Protein AF-A0A534ATX3-F1 (afdb_monomer_lite)

Structure (mmCIF, N/CA/C/O backbone):
data_AF-A0A534ATX3-F1
#
_entry.id   AF-A0A534ATX3-F1
#
loop_
_atom_site.group_PDB
_atom_site.id
_atom_site.type_symbol
_atom_site.label_atom_id
_atom_site.label_alt_id
_atom_site.label_comp_id
_atom_site.label_asym_id
_atom_site.label_entity_id
_atom_site.label_seq_id
_atom_site.pdbx_PDB_ins_code
_atom_site.Cartn_x
_atom_site.Cartn_y
_atom_site.Cartn_z
_atom_site.occupancy
_atom_site.B_iso_or_equiv
_atom_site.auth_seq_id
_atom_site.auth_comp_id
_atom_site.auth_asym_id
_atom_site.auth_atom_id
_atom_site.pdbx_PDB_model_num
ATOM 1 N N . ARG A 1 1 ? 14.655 -5.156 -7.862 1.00 74.94 1 ARG A N 1
ATOM 2 C CA . ARG A 1 1 ? 14.562 -3.733 -8.281 1.00 74.94 1 ARG A CA 1
ATOM 3 C C . ARG A 1 1 ? 13.958 -3.595 -9.679 1.00 74.94 1 ARG A C 1
ATOM 5 O O . ARG A 1 1 ? 12.835 -3.130 -9.753 1.00 74.94 1 ARG A O 1
ATOM 12 N N . ALA A 1 2 ? 14.597 -4.094 -10.745 1.00 81.62 2 ALA A N 1
ATOM 13 C CA . ALA A 1 2 ? 14.121 -3.928 -12.133 1.00 81.62 2 ALA A CA 1
ATOM 14 C C . ALA A 1 2 ? 12.645 -4.316 -12.389 1.00 81.62 2 ALA A C 1
ATOM 16 O O . ALA A 1 2 ? 11.946 -3.638 -13.135 1.00 81.62 2 ALA A O 1
ATOM 17 N N . ARG A 1 3 ? 12.140 -5.374 -11.738 1.00 90.50 3 ARG A N 1
ATOM 18 C CA . ARG A 1 3 ? 10.751 -5.824 -11.923 1.00 90.50 3 ARG A CA 1
ATOM 19 C C . ARG A 1 3 ? 9.710 -4.829 -11.402 1.00 90.50 3 ARG A C 1
ATOM 21 O O . ARG A 1 3 ? 8.650 -4.748 -11.993 1.00 90.50 3 ARG A O 1
ATOM 28 N N . ALA A 1 4 ? 10.012 -4.042 -10.368 1.00 87.62 4 ALA A N 1
ATOM 29 C CA . ALA A 1 4 ? 9.054 -3.072 -9.829 1.00 87.62 4 ALA A CA 1
ATOM 30 C C . ALA A 1 4 ? 8.709 -1.972 -10.841 1.00 87.62 4 ALA A C 1
ATOM 32 O O . ALA A 1 4 ? 7.584 -1.501 -10.852 1.00 87.62 4 ALA A O 1
ATOM 33 N N . VAL A 1 5 ? 9.649 -1.613 -11.721 1.00 90.38 5 VAL A N 1
ATOM 34 C CA . VAL A 1 5 ? 9.432 -0.622 -12.786 1.00 90.38 5 VAL A CA 1
ATOM 35 C C . VAL A 1 5 ? 8.710 -1.237 -13.990 1.00 90.38 5 VAL A C 1
ATOM 37 O O . VAL A 1 5 ? 7.866 -0.591 -14.597 1.00 90.38 5 VAL A O 1
ATOM 40 N N . LYS A 1 6 ? 9.031 -2.490 -14.342 1.00 93.06 6 LYS A N 1
ATOM 41 C CA . LYS A 1 6 ? 8.502 -3.161 -15.543 1.00 93.06 6 LYS A CA 1
ATOM 42 C C . LYS A 1 6 ? 7.139 -3.832 -15.331 1.00 93.06 6 LYS A C 1
ATOM 44 O O . LYS A 1 6 ? 6.324 -3.854 -16.243 1.00 93.06 6 LYS A O 1
ATOM 49 N N . ASP A 1 7 ? 6.928 -4.413 -14.157 1.00 96.19 7 ASP A N 1
ATOM 50 C CA . ASP A 1 7 ? 5.722 -5.144 -13.770 1.00 96.19 7 ASP A CA 1
ATOM 51 C C . ASP A 1 7 ? 5.390 -4.864 -12.291 1.00 96.19 7 ASP A C 1
ATOM 53 O O . ASP A 1 7 ? 5.610 -5.701 -11.405 1.00 96.19 7 ASP A O 1
ATOM 57 N N . PRO A 1 8 ? 4.898 -3.650 -11.985 1.00 96.44 8 PRO A N 1
ATOM 58 C CA . PRO A 1 8 ? 4.546 -3.289 -10.619 1.00 96.44 8 PRO A CA 1
ATOM 59 C C . PRO A 1 8 ? 3.392 -4.137 -10.072 1.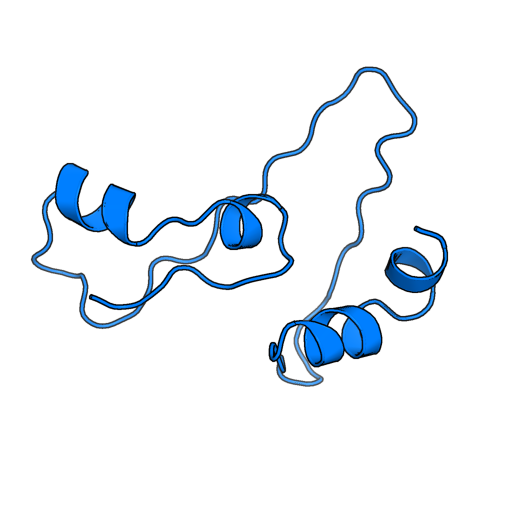00 96.44 8 PRO A C 1
ATOM 61 O O . PRO A 1 8 ? 3.378 -4.448 -8.883 1.00 96.44 8 PRO A O 1
ATOM 64 N N . ARG A 1 9 ? 2.443 -4.555 -10.922 1.00 97.00 9 ARG A N 1
ATOM 65 C CA . ARG A 1 9 ? 1.290 -5.368 -10.503 1.00 97.00 9 ARG A CA 1
ATOM 66 C C . ARG A 1 9 ? 1.704 -6.773 -10.081 1.00 97.00 9 ARG A C 1
ATOM 68 O O . ARG A 1 9 ? 1.258 -7.220 -9.028 1.00 97.00 9 ARG A O 1
ATOM 75 N N . GLY A 1 10 ? 2.575 -7.439 -10.839 1.00 97.00 10 GLY A N 1
ATOM 76 C CA . GLY A 1 10 ? 3.119 -8.740 -10.448 1.00 97.00 10 GLY A CA 1
ATOM 77 C C . GLY A 1 10 ? 3.952 -8.659 -9.171 1.00 97.00 10 GLY A C 1
ATOM 78 O O . GLY A 1 10 ? 3.825 -9.511 -8.297 1.00 97.00 10 GLY A O 1
ATOM 79 N N . VAL A 1 11 ? 4.735 -7.586 -8.994 1.00 96.50 11 VAL A N 1
ATOM 80 C CA . VAL A 1 11 ? 5.449 -7.358 -7.726 1.00 96.50 11 VAL A CA 1
ATOM 81 C C . VAL A 1 11 ? 4.477 -7.209 -6.559 1.00 96.50 11 VAL A C 1
ATOM 83 O O . VAL A 1 11 ? 4.674 -7.876 -5.551 1.00 96.50 11 VAL A O 1
ATOM 86 N N . LEU A 1 12 ? 3.433 -6.384 -6.677 1.00 96.88 12 LEU A N 1
ATOM 87 C CA . LEU A 1 12 ? 2.423 -6.243 -5.622 1.00 96.88 12 LEU A CA 1
ATOM 88 C C . LEU A 1 12 ? 1.717 -7.572 -5.317 1.00 96.88 12 LEU A C 1
ATOM 90 O O . LEU A 1 12 ? 1.479 -7.876 -4.148 1.00 96.88 12 LEU A O 1
ATOM 94 N N . ALA A 1 13 ? 1.452 -8.390 -6.337 1.00 96.81 13 ALA A N 1
ATOM 95 C CA . ALA A 1 13 ? 0.842 -9.704 -6.164 1.00 96.81 13 ALA A CA 1
ATOM 96 C C . ALA A 1 13 ? 1.717 -10.666 -5.340 1.00 96.81 13 ALA A C 1
ATOM 98 O O . ALA A 1 13 ? 1.169 -11.412 -4.529 1.00 96.81 13 ALA A O 1
ATOM 99 N N . ASP A 1 14 ? 3.048 -10.605 -5.469 1.00 96.12 14 ASP A N 1
ATOM 100 C CA . ASP A 1 14 ? 3.981 -11.378 -4.628 1.00 96.12 14 ASP A CA 1
ATOM 101 C C . ASP A 1 14 ? 3.915 -10.958 -3.145 1.00 96.12 14 ASP A C 1
ATOM 103 O O . ASP A 1 14 ? 4.157 -11.775 -2.258 1.00 96.12 14 ASP A O 1
ATOM 107 N N . PHE A 1 15 ? 3.535 -9.705 -2.861 1.00 94.62 15 PHE A N 1
ATOM 108 C CA . PHE A 1 15 ? 3.227 -9.212 -1.508 1.00 94.62 15 PHE A CA 1
ATOM 109 C C . PHE A 1 15 ? 1.773 -9.488 -1.079 1.00 94.62 15 PHE A C 1
ATOM 111 O O . PHE A 1 15 ? 1.341 -9.045 -0.015 1.00 94.62 15 PHE A O 1
ATOM 118 N N . GLY A 1 16 ? 0.994 -10.206 -1.893 1.00 96.06 16 GLY A N 1
ATOM 119 C CA . GLY A 1 16 ? -0.416 -10.501 -1.632 1.00 96.06 16 GLY A CA 1
ATOM 120 C C . GLY A 1 16 ? -1.372 -9.340 -1.922 1.00 96.06 16 GLY A C 1
ATOM 121 O O . GLY A 1 16 ? -2.558 -9.437 -1.610 1.00 96.06 16 GLY A O 1
ATOM 122 N N . ILE A 1 17 ? -0.897 -8.254 -2.538 1.00 96.25 17 ILE A N 1
ATOM 123 C CA . ILE A 1 17 ? -1.708 -7.081 -2.870 1.00 96.25 17 ILE A CA 1
ATOM 124 C C . ILE A 1 17 ? -2.229 -7.192 -4.301 1.00 96.25 17 ILE A C 1
ATOM 126 O O . ILE A 1 17 ? -1.469 -7.297 -5.262 1.00 96.25 17 ILE A O 1
ATOM 130 N N . ARG A 1 18 ? -3.552 -7.117 -4.454 1.00 96.19 18 ARG A N 1
ATOM 131 C CA . ARG A 1 18 ? -4.223 -7.078 -5.757 1.00 96.19 18 ARG A CA 1
ATOM 132 C C . ARG A 1 18 ? -5.084 -5.829 -5.833 1.00 96.19 18 ARG A C 1
ATOM 134 O O . ARG A 1 18 ? -6.042 -5.689 -5.083 1.00 96.19 18 ARG A O 1
ATOM 141 N N . LEU A 1 19 ? -4.718 -4.924 -6.733 1.00 94.50 19 LEU A N 1
ATOM 142 C CA . LEU A 1 19 ? -5.460 -3.693 -6.990 1.00 94.50 19 LEU A CA 1
ATOM 143 C C . LEU A 1 19 ? -6.347 -3.865 -8.230 1.00 94.50 19 LEU A C 1
ATOM 145 O O . LEU A 1 19 ? -5.916 -4.552 -9.164 1.00 94.50 19 LEU A O 1
ATOM 149 N N . PRO A 1 20 ? -7.521 -3.210 -8.292 1.00 96.44 20 PRO A N 1
ATOM 150 C CA . PRO A 1 20 ? -8.329 -3.148 -9.508 1.00 96.44 20 PRO A CA 1
ATOM 151 C C . PRO A 1 20 ? -7.501 -2.752 -10.737 1.00 96.44 20 PRO A C 1
ATOM 153 O O . PRO A 1 20 ? -6.531 -1.994 -10.635 1.00 96.44 20 PRO A O 1
ATOM 156 N N . GLU A 1 21 ? -7.872 -3.249 -11.917 1.00 95.12 21 GLU A N 1
ATOM 157 C CA . GLU A 1 21 ? -7.169 -2.922 -13.169 1.00 95.12 21 GLU A CA 1
ATOM 158 C C . GLU A 1 21 ? -7.244 -1.429 -13.506 1.00 95.12 21 GLU A C 1
ATOM 160 O O . GLU A 1 21 ? -6.291 -0.865 -14.036 1.00 95.12 21 GLU A O 1
ATOM 165 N N . SER A 1 22 ? -8.333 -0.771 -13.103 1.00 97.00 22 SER A N 1
ATOM 166 C CA . SER A 1 22 ? -8.534 0.672 -13.248 1.00 97.00 22 SER A CA 1
ATOM 167 C C . SER A 1 22 ? -7.631 1.526 -12.352 1.00 97.00 22 SER A C 1
ATOM 169 O O . SER A 1 22 ? -7.546 2.735 -12.556 1.00 97.00 22 SER A O 1
ATOM 171 N N . THR A 1 23 ? -6.959 0.940 -11.356 1.00 96.62 23 THR A N 1
ATOM 172 C CA . THR A 1 23 ? -6.060 1.683 -10.468 1.00 96.62 23 THR A CA 1
ATOM 173 C C . THR A 1 23 ? -4.755 2.027 -11.186 1.00 96.62 23 THR A C 1
ATOM 175 O O . THR A 1 23 ? -3.995 1.143 -11.576 1.00 96.62 23 THR A O 1
ATOM 178 N N . GLU A 1 24 ? -4.457 3.315 -11.339 1.00 97.19 24 GLU A N 1
ATOM 179 C CA . GLU A 1 24 ? -3.157 3.762 -11.843 1.00 97.19 24 GLU A CA 1
ATOM 180 C C . GLU A 1 24 ? -2.052 3.434 -10.823 1.00 97.19 24 GLU A C 1
ATOM 182 O O . GLU A 1 24 ? -2.202 3.704 -9.631 1.00 97.19 24 GLU A O 1
ATOM 187 N N . ILE A 1 25 ? -0.928 2.872 -11.280 1.00 96.69 25 ILE A N 1
ATOM 188 C CA . ILE A 1 25 ? 0.244 2.618 -10.433 1.00 96.69 25 ILE A CA 1
ATOM 189 C C . ILE A 1 25 ? 1.408 3.465 -10.931 1.00 96.69 25 ILE A C 1
ATOM 191 O O . ILE A 1 25 ? 1.852 3.317 -12.069 1.00 96.69 25 ILE A O 1
ATOM 195 N N . ARG A 1 26 ? 1.929 4.321 -10.049 1.00 96.44 26 ARG A N 1
ATOM 196 C CA . ARG A 1 26 ? 3.113 5.148 -10.304 1.00 96.44 26 ARG A CA 1
ATOM 197 C C . ARG A 1 26 ? 4.291 4.616 -9.506 1.00 96.44 26 ARG A C 1
ATOM 199 O O . ARG A 1 26 ? 4.222 4.516 -8.284 1.00 96.44 26 ARG A O 1
ATOM 206 N N . VAL A 1 27 ? 5.372 4.292 -10.206 1.00 95.31 27 VAL A N 1
ATOM 207 C CA . VAL A 1 27 ? 6.604 3.778 -9.604 1.00 95.31 27 VAL A CA 1
ATOM 208 C C . VAL A 1 27 ? 7.624 4.904 -9.561 1.00 95.31 27 VAL A C 1
ATOM 210 O O . VAL A 1 27 ? 7.979 5.459 -10.598 1.00 95.31 27 VAL A O 1
ATOM 213 N N . TRP A 1 28 ? 8.099 5.226 -8.363 1.00 93.19 28 TRP A N 1
ATOM 214 C CA . TRP A 1 28 ? 9.151 6.215 -8.154 1.00 93.19 28 TRP A CA 1
ATOM 215 C C . TRP A 1 28 ? 10.488 5.499 -7.964 1.00 93.19 28 TRP A C 1
ATOM 217 O O . TRP A 1 28 ? 10.655 4.746 -7.005 1.00 93.19 28 TRP A O 1
ATOM 227 N N . ASP A 1 29 ? 11.431 5.719 -8.881 1.00 89.31 29 ASP A N 1
ATOM 228 C CA . ASP A 1 29 ? 12.815 5.264 -8.727 1.00 89.31 29 ASP A CA 1
ATOM 229 C C . ASP A 1 29 ? 13.644 6.380 -8.080 1.00 89.31 29 ASP A C 1
ATOM 231 O O . ASP A 1 29 ? 13.726 7.496 -8.596 1.00 89.31 29 ASP A O 1
ATOM 235 N N . SER A 1 30 ? 14.231 6.096 -6.920 1.00 81.69 30 SER A N 1
ATOM 236 C CA . SER A 1 30 ? 14.984 7.067 -6.120 1.00 81.69 30 SER A CA 1
ATOM 237 C C . SER A 1 30 ? 16.391 7.266 -6.698 1.00 81.69 30 SER A C 1
ATOM 239 O O . SER A 1 30 ? 17.376 6.805 -6.122 1.00 81.69 30 SER A O 1
ATOM 241 N N . THR A 1 31 ? 16.485 7.922 -7.856 1.00 80.44 31 THR A N 1
ATOM 242 C CA . THR A 1 31 ? 17.740 8.153 -8.601 1.00 80.44 31 THR A CA 1
ATOM 243 C C . THR A 1 31 ? 18.475 9.443 -8.213 1.00 80.44 31 THR A C 1
ATOM 245 O O . THR A 1 31 ? 19.621 9.631 -8.614 1.00 80.44 31 THR A O 1
ATOM 248 N N . ALA A 1 32 ? 17.854 10.311 -7.407 1.00 81.50 3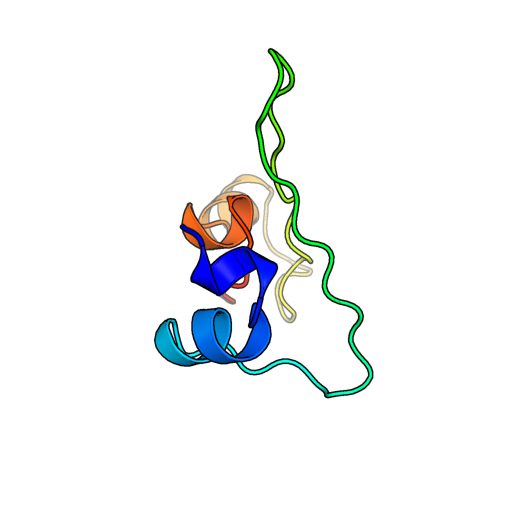2 ALA A N 1
ATOM 249 C CA . ALA A 1 32 ? 18.419 11.571 -6.917 1.00 81.50 32 ALA A CA 1
ATOM 250 C C . ALA A 1 32 ? 18.493 11.615 -5.374 1.00 81.50 32 ALA A C 1
ATOM 252 O O . ALA A 1 32 ? 18.161 10.656 -4.671 1.00 81.50 32 ALA A O 1
ATOM 253 N N . GLU A 1 33 ? 18.901 12.756 -4.815 1.00 87.69 33 GLU A N 1
ATOM 254 C CA . GLU A 1 33 ? 18.913 12.994 -3.360 1.00 87.69 33 GLU A CA 1
ATOM 255 C C . GLU A 1 33 ? 17.505 13.117 -2.748 1.00 87.69 33 GLU A C 1
ATOM 257 O O . GLU A 1 33 ? 17.351 13.138 -1.529 1.00 87.69 33 GLU A O 1
ATOM 262 N N . VAL A 1 34 ? 16.461 13.121 -3.582 1.00 92.06 34 VAL A N 1
ATOM 263 C CA . VAL A 1 34 ? 15.063 13.129 -3.140 1.00 92.06 34 VAL A CA 1
ATOM 264 C C . VAL A 1 34 ? 14.707 11.799 -2.470 1.00 92.06 34 VAL A C 1
ATOM 266 O O . VAL A 1 34 ? 15.146 10.716 -2.876 1.00 92.06 34 VAL A O 1
ATOM 269 N N . ARG A 1 35 ? 13.900 11.876 -1.411 1.00 93.12 35 ARG A N 1
ATOM 270 C CA . ARG A 1 35 ? 13.328 10.718 -0.723 1.00 93.12 35 ARG A CA 1
ATOM 271 C C . ARG A 1 35 ? 11.814 10.795 -0.798 1.00 93.12 35 ARG A C 1
ATOM 273 O O . ARG A 1 35 ? 11.231 11.839 -0.525 1.00 93.12 35 ARG A O 1
ATOM 280 N N . TYR A 1 36 ? 11.206 9.677 -1.171 1.00 94.00 36 TYR A N 1
ATOM 281 C CA . TYR A 1 36 ? 9.762 9.532 -1.279 1.00 94.00 36 TYR A CA 1
ATOM 282 C C . TYR A 1 36 ? 9.236 8.695 -0.117 1.00 94.00 36 TYR A C 1
ATOM 284 O O . TYR A 1 36 ? 9.881 7.735 0.310 1.00 94.00 36 TYR A O 1
ATOM 292 N N . LEU A 1 37 ? 8.048 9.056 0.356 1.00 96.31 37 LEU A N 1
ATOM 293 C CA . LEU A 1 37 ? 7.253 8.289 1.303 1.00 96.31 37 LEU A CA 1
ATOM 294 C C . LEU A 1 37 ? 5.839 8.189 0.736 1.00 96.31 37 LEU A C 1
ATOM 296 O O . LEU A 1 37 ? 5.276 9.194 0.299 1.00 96.31 37 LEU A O 1
ATOM 300 N N . VAL A 1 38 ? 5.268 6.990 0.736 1.00 97.81 38 VAL A N 1
ATOM 301 C CA . VAL A 1 38 ? 3.855 6.799 0.416 1.00 97.81 38 VAL A CA 1
ATOM 302 C C . VAL A 1 38 ? 3.041 7.122 1.664 1.00 97.81 38 VAL A C 1
ATOM 304 O O . VAL A 1 38 ? 3.308 6.594 2.740 1.00 97.81 38 VAL A O 1
ATOM 307 N N . ILE A 1 39 ? 2.035 7.981 1.518 1.00 97.81 39 ILE A N 1
ATOM 308 C CA . ILE A 1 39 ? 1.007 8.174 2.541 1.00 97.81 39 ILE A CA 1
ATOM 309 C C . ILE A 1 39 ? -0.154 7.238 2.188 1.00 97.81 39 ILE A C 1
ATOM 311 O O . ILE A 1 39 ? -0.813 7.465 1.169 1.00 97.81 39 ILE A O 1
ATOM 315 N N . PRO A 1 40 ? -0.384 6.156 2.953 1.00 97.62 40 PRO A N 1
ATOM 316 C CA . PRO A 1 40 ? -1.421 5.194 2.619 1.00 97.62 40 PRO A CA 1
ATOM 317 C C . PRO A 1 40 ? -2.815 5.781 2.853 1.00 97.62 40 PRO A C 1
ATOM 319 O O . PRO A 1 40 ? -3.023 6.637 3.713 1.00 97.62 40 PRO A O 1
ATOM 322 N N . GLN A 1 41 ? -3.797 5.272 2.112 1.00 96.81 41 GLN A N 1
ATOM 323 C CA . GLN A 1 41 ? -5.199 5.576 2.371 1.00 96.81 41 GLN A CA 1
ATOM 324 C C . GLN A 1 41 ? -5.606 5.053 3.758 1.00 96.81 41 GLN A C 1
ATOM 326 O O . GLN A 1 41 ? -5.242 3.938 4.139 1.00 96.81 41 GLN A O 1
ATOM 331 N N . ARG A 1 42 ? -6.389 5.849 4.498 1.00 97.19 42 ARG A N 1
ATOM 332 C CA . ARG A 1 42 ? -6.968 5.443 5.786 1.00 97.19 42 ARG A CA 1
ATOM 333 C C . ARG A 1 42 ? -7.825 4.180 5.593 1.00 97.19 42 ARG A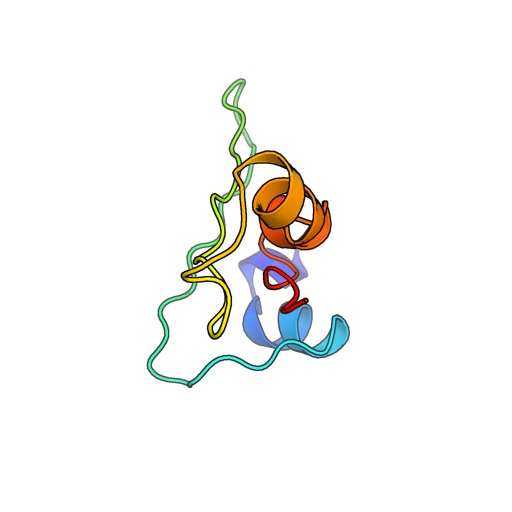 C 1
ATOM 335 O O . ARG A 1 42 ? -8.691 4.188 4.713 1.00 97.19 42 ARG A O 1
ATOM 342 N N . PRO A 1 43 ? -7.612 3.110 6.382 1.00 96.31 43 PRO A N 1
ATOM 343 C CA . PRO A 1 43 ? -8.408 1.901 6.247 1.00 96.31 43 PRO A CA 1
ATOM 344 C C . PRO A 1 43 ? -9.844 2.138 6.749 1.00 96.31 43 PRO A C 1
ATOM 346 O O . PRO A 1 43 ? -10.060 2.967 7.641 1.00 96.31 43 PRO A O 1
ATOM 349 N N . PRO A 1 44 ? -10.840 1.434 6.183 1.00 94.75 44 PRO A N 1
ATOM 350 C CA . PRO A 1 44 ? -12.231 1.546 6.617 1.00 94.75 44 PRO A CA 1
ATOM 351 C C . PRO A 1 44 ? -12.411 1.073 8.067 1.00 94.75 44 PRO A C 1
ATOM 353 O O . PRO A 1 44 ? -11.594 0.313 8.584 1.00 94.75 44 PRO A O 1
ATOM 356 N N . GLY A 1 45 ? -13.496 1.505 8.716 1.00 95.44 45 GLY A N 1
ATOM 357 C CA . GLY A 1 45 ? -13.814 1.102 10.093 1.00 95.44 45 GLY A CA 1
ATOM 358 C C . GLY A 1 45 ? -12.930 1.759 11.154 1.00 95.44 45 GLY A C 1
ATOM 359 O O . GLY A 1 45 ? -12.873 1.288 12.284 1.00 95.44 45 GLY A O 1
ATOM 360 N N . THR A 1 46 ? -12.233 2.840 10.800 1.00 96.94 46 THR A N 1
ATOM 361 C CA . THR A 1 46 ? -11.332 3.543 11.718 1.00 96.94 46 THR A CA 1
ATOM 362 C C . THR A 1 46 ? -11.861 4.886 12.198 1.00 96.94 46 THR A C 1
ATOM 364 O O . THR A 1 46 ? -11.121 5.606 12.859 1.00 96.94 46 THR A O 1
ATOM 367 N N . ASP A 1 47 ? -13.109 5.250 11.890 1.00 95.56 47 ASP A N 1
ATOM 368 C CA . ASP A 1 47 ? -13.668 6.595 12.117 1.00 95.56 47 ASP A CA 1
ATOM 369 C C . ASP A 1 47 ? -13.583 7.066 13.577 1.00 95.56 47 ASP A C 1
ATOM 371 O O . ASP A 1 47 ? -13.420 8.257 13.830 1.00 95.56 47 ASP A O 1
ATOM 375 N N . THR A 1 48 ? -13.629 6.130 14.528 1.00 96.56 48 THR A N 1
ATOM 376 C CA . THR A 1 48 ? -13.601 6.396 15.974 1.00 96.56 48 THR A CA 1
ATOM 377 C C . THR A 1 48 ? -12.220 6.238 16.613 1.00 96.56 48 THR A C 1
ATOM 379 O O . THR A 1 48 ? -12.105 6.376 17.829 1.00 96.56 48 THR A O 1
ATOM 382 N N . LEU A 1 49 ? -11.189 5.882 15.840 1.00 97.31 49 LEU A N 1
ATOM 383 C CA . LEU A 1 49 ? -9.842 5.669 16.369 1.00 97.31 49 LEU A CA 1
ATOM 384 C C . LEU A 1 49 ? -9.147 6.996 16.691 1.00 97.31 49 LEU A C 1
ATOM 386 O O . LEU A 1 49 ? -9.294 7.977 15.957 1.00 97.31 49 LEU A O 1
ATOM 390 N N . SER A 1 50 ? -8.347 6.997 17.761 1.00 97.81 50 SER A N 1
ATOM 391 C CA . SER A 1 50 ? -7.410 8.085 18.054 1.00 97.81 50 SER A CA 1
ATOM 392 C C . SER A 1 50 ? -6.262 8.122 17.042 1.00 97.81 50 SER A C 1
ATOM 394 O O . SER A 1 50 ? -6.064 7.191 16.256 1.00 97.81 50 SER A O 1
ATOM 396 N N . GLU A 1 51 ? -5.466 9.189 17.079 1.00 97.81 51 GLU A N 1
ATOM 397 C CA . GLU A 1 51 ? -4.269 9.313 16.246 1.00 97.81 51 GLU A CA 1
ATOM 398 C C . GLU A 1 51 ? -3.277 8.168 16.494 1.00 97.81 51 GLU A C 1
ATOM 400 O O . GLU A 1 51 ? -2.790 7.552 15.547 1.00 97.81 51 GLU A O 1
ATOM 405 N N . GLU A 1 52 ? -3.036 7.811 17.755 1.00 97.75 52 GLU A N 1
ATOM 406 C CA . GLU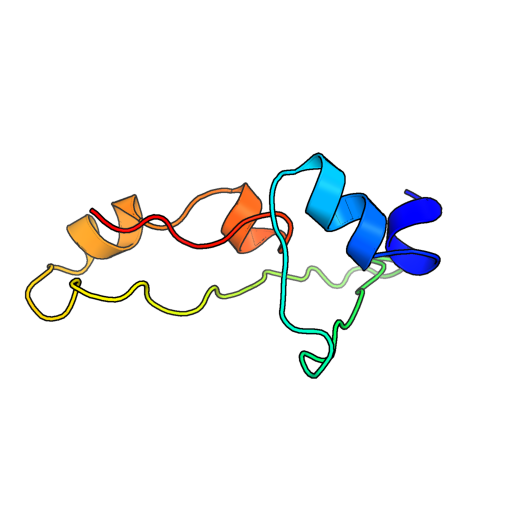 A 1 52 ? -2.121 6.728 18.131 1.00 97.75 52 GLU A CA 1
ATOM 407 C C . GLU A 1 52 ? -2.620 5.369 17.629 1.00 97.75 52 GLU A C 1
ATOM 409 O O . GLU A 1 52 ? -1.836 4.534 17.173 1.00 97.75 52 GLU A O 1
ATOM 414 N N . GLN A 1 53 ? -3.935 5.151 17.674 1.00 97.19 53 GLN A N 1
ATOM 415 C CA . GLN A 1 53 ? -4.555 3.935 17.155 1.00 97.19 53 GLN A CA 1
ATOM 416 C C . GLN A 1 53 ? -4.486 3.877 15.623 1.00 97.19 53 GLN A C 1
ATOM 418 O O . GLN A 1 53 ? -4.206 2.818 15.064 1.00 97.19 53 GLN A O 1
ATOM 423 N N . LEU A 1 54 ? -4.665 5.009 14.935 1.00 97.56 54 LEU A N 1
ATOM 424 C CA . LEU A 1 54 ? -4.466 5.104 13.485 1.00 97.56 54 LEU A CA 1
ATOM 425 C C . LEU A 1 54 ? -3.003 4.874 13.093 1.00 97.56 54 LEU A C 1
ATOM 427 O O . LEU A 1 54 ? -2.737 4.213 12.090 1.00 97.56 54 LEU A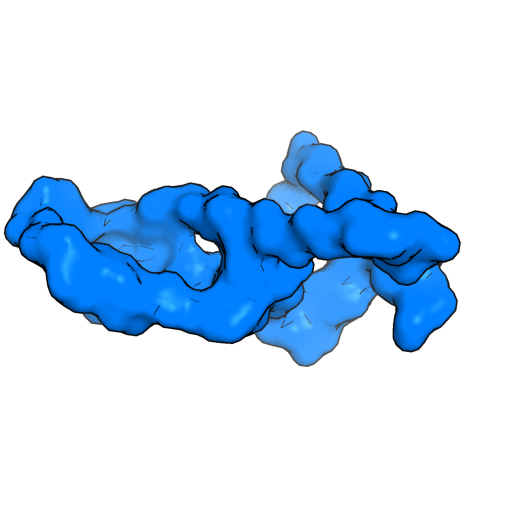 O 1
ATOM 431 N N . ALA A 1 55 ? -2.049 5.368 13.882 1.00 97.25 55 ALA A N 1
ATOM 432 C CA . ALA A 1 55 ? -0.629 5.132 13.644 1.00 97.25 55 ALA A CA 1
ATOM 433 C C . ALA A 1 55 ? -0.284 3.633 13.710 1.00 97.25 55 ALA A C 1
ATOM 435 O O . ALA A 1 55 ? 0.522 3.159 12.910 1.00 97.25 55 ALA A O 1
ATOM 436 N N . ALA A 1 56 ? -0.946 2.864 14.583 1.00 96.81 56 ALA A N 1
ATOM 437 C CA . ALA A 1 56 ? -0.772 1.412 14.663 1.00 96.81 56 ALA A CA 1
ATOM 438 C C . ALA A 1 56 ? -1.257 0.658 13.404 1.00 96.81 56 ALA A C 1
ATOM 440 O O . ALA A 1 56 ? -0.760 -0.431 13.109 1.00 96.81 56 ALA A O 1
ATOM 441 N N . CYS A 1 57 ? -2.177 1.239 12.624 1.00 97.25 57 CYS A N 1
ATOM 442 C CA . CYS A 1 57 ? -2.608 0.697 11.330 1.00 97.25 57 CYS A CA 1
ATOM 443 C C . CYS A 1 57 ? -1.544 0.864 10.229 1.00 97.25 57 CYS A C 1
ATOM 445 O O . CYS A 1 57 ? -1.559 0.136 9.226 1.00 97.25 57 CYS A O 1
ATOM 447 N N . VAL A 1 58 ? -0.634 1.832 10.378 1.00 97.88 58 VAL A N 1
ATOM 448 C CA . VAL A 1 58 ? 0.381 2.159 9.373 1.00 97.88 58 VAL A CA 1
ATOM 449 C C . VAL A 1 58 ? 1.564 1.206 9.499 1.00 97.88 58 VAL A C 1
ATOM 451 O O . VAL A 1 58 ? 2.207 1.082 10.536 1.00 97.88 58 VAL A O 1
ATOM 454 N N . THR A 1 59 ? 1.891 0.537 8.398 1.00 97.56 59 THR A N 1
ATOM 455 C CA . THR A 1 59 ? 3.029 -0.385 8.325 1.00 97.56 59 THR A CA 1
ATOM 456 C C . THR A 1 59 ? 4.136 0.188 7.452 1.00 97.56 59 THR A C 1
ATOM 458 O O . THR A 1 59 ? 3.884 0.997 6.554 1.00 97.56 59 THR A O 1
ATOM 461 N N . ARG A 1 60 ? 5.370 -0.293 7.645 1.00 97.62 60 ARG A N 1
ATOM 462 C CA . ARG A 1 60 ? 6.493 0.018 6.748 1.00 97.62 60 ARG A CA 1
ATOM 463 C C . ARG A 1 60 ? 6.124 -0.220 5.283 1.00 97.62 60 ARG A C 1
ATOM 465 O O . ARG A 1 60 ? 6.367 0.640 4.446 1.00 97.62 60 ARG A O 1
ATOM 472 N N . ASP A 1 61 ? 5.512 -1.358 4.982 1.00 97.75 61 ASP A N 1
ATOM 473 C CA . ASP A 1 61 ? 5.194 -1.739 3.606 1.00 97.75 61 ASP A CA 1
ATOM 474 C C . ASP A 1 61 ? 4.132 -0.801 3.005 1.00 97.75 61 ASP A C 1
ATOM 476 O O . ASP A 1 61 ? 4.242 -0.413 1.843 1.00 97.75 61 ASP A O 1
ATOM 480 N N . SER A 1 62 ? 3.172 -0.330 3.813 1.00 97.69 62 SER A N 1
ATOM 481 C CA . SER A 1 62 ? 2.208 0.698 3.387 1.00 97.69 62 SER A CA 1
ATOM 482 C C . SER A 1 62 ? 2.827 2.076 3.140 1.00 97.69 62 SER A C 1
ATOM 484 O O . SER A 1 62 ? 2.342 2.815 2.289 1.00 97.69 62 SER A O 1
ATOM 486 N N . MET A 1 63 ? 3.936 2.390 3.813 1.00 97.88 63 MET A N 1
ATOM 487 C CA . MET A 1 63 ? 4.693 3.627 3.598 1.00 97.88 63 MET A CA 1
ATOM 488 C C . MET A 1 63 ? 5.697 3.545 2.437 1.00 97.88 63 MET A C 1
ATOM 490 O O . MET A 1 63 ? 6.161 4.571 1.942 1.00 97.88 63 MET A O 1
ATOM 494 N N . ILE A 1 64 ? 6.031 2.335 1.978 1.00 96.75 64 ILE A N 1
ATOM 495 C CA . ILE A 1 64 ? 6.828 2.099 0.762 1.00 96.75 64 ILE A CA 1
ATOM 496 C C . ILE A 1 64 ? 5.916 1.957 -0.470 1.00 96.75 64 ILE A C 1
ATOM 498 O O . ILE A 1 64 ? 6.341 2.239 -1.588 1.00 96.75 64 ILE A O 1
ATOM 502 N N . GLY A 1 65 ? 4.658 1.548 -0.275 1.00 96.81 65 GLY A N 1
ATOM 503 C CA . GLY A 1 65 ? 3.692 1.280 -1.344 1.00 96.81 65 GLY A CA 1
ATOM 504 C C . GLY A 1 65 ? 3.621 -0.190 -1.769 1.00 96.81 65 GLY A C 1
ATOM 505 O O . GLY A 1 65 ? 3.032 -0.492 -2.801 1.00 96.81 65 GLY A O 1
ATOM 506 N N . THR A 1 66 ? 4.203 -1.110 -0.993 1.00 97.06 66 THR A N 1
ATOM 507 C CA . THR A 1 66 ? 4.116 -2.569 -1.212 1.00 97.06 66 THR A CA 1
ATOM 508 C C . THR A 1 66 ? 3.054 -3.244 -0.342 1.00 97.06 66 THR A C 1
ATOM 51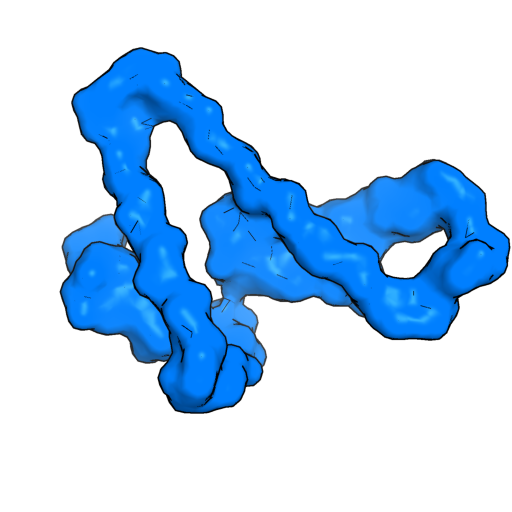0 O O . THR A 1 66 ? 2.921 -4.463 -0.365 1.00 97.06 66 THR A O 1
ATOM 513 N N . GLY A 1 67 ? 2.297 -2.463 0.429 1.00 96.69 67 GLY A N 1
ATOM 514 C CA . GLY A 1 67 ? 1.209 -2.921 1.284 1.00 96.69 67 GLY A CA 1
ATOM 515 C C . GLY A 1 67 ? 0.134 -1.849 1.446 1.00 96.69 67 GLY A C 1
ATOM 516 O O . GLY A 1 67 ? 0.307 -0.708 1.026 1.00 96.69 67 GLY A O 1
ATOM 517 N N . LEU A 1 68 ? -0.975 -2.215 2.082 1.00 97.00 68 LEU A N 1
ATOM 518 C CA . LEU A 1 68 ? -2.026 -1.284 2.497 1.00 97.00 68 LEU A CA 1
ATOM 519 C C . LEU A 1 68 ? -1.954 -1.080 4.017 1.00 97.00 68 LEU A C 1
ATOM 521 O O . LEU A 1 68 ? -1.413 -1.928 4.733 1.00 97.00 68 LEU A O 1
ATOM 525 N N . ALA A 1 69 ? -2.480 0.041 4.513 1.00 97.25 69 ALA A N 1
ATOM 526 C CA . ALA A 1 69 ? -2.691 0.205 5.949 1.00 97.25 69 ALA A CA 1
ATOM 527 C C . ALA A 1 69 ? -3.653 -0.885 6.446 1.00 97.25 69 ALA A C 1
ATOM 529 O O . ALA A 1 69 ? -4.611 -1.243 5.753 1.00 97.25 69 ALA A O 1
ATOM 530 N N . LYS A 1 70 ? -3.375 -1.446 7.622 1.00 94.38 70 LYS A N 1
ATOM 531 C CA . LYS A 1 70 ? -4.156 -2.563 8.155 1.00 94.38 70 LYS A CA 1
ATOM 532 C C . LYS A 1 70 ? -5.386 -2.035 8.890 1.00 94.38 70 LYS A C 1
ATOM 534 O O . LYS A 1 70 ? -5.228 -1.123 9.700 1.00 94.38 70 LYS A O 1
ATOM 539 N N . PRO A 1 71 ? -6.589 -2.578 8.639 1.00 88.69 71 PRO A N 1
ATOM 540 C CA . PRO A 1 71 ? -7.708 -2.316 9.530 1.00 88.69 71 PRO A CA 1
ATOM 541 C C . PRO A 1 71 ? -7.370 -2.821 10.948 1.00 88.69 71 PRO A C 1
ATOM 543 O O . PRO A 1 71 ? -6.527 -3.719 11.074 1.00 88.69 71 PRO A O 1
ATOM 546 N N . PRO A 1 72 ? -7.968 -2.212 11.985 1.00 81.62 72 PRO A N 1
ATOM 547 C CA . PRO A 1 72 ? -7.837 -2.673 13.364 1.00 81.62 72 PRO A CA 1
ATOM 548 C C . PRO A 1 72 ? -8.347 -4.108 13.554 1.00 81.62 72 PRO A C 1
ATOM 550 O O . PRO A 1 72 ? -9.198 -4.560 12.749 1.00 81.62 72 PRO A O 1
#

Radius of gyration: 13.8 Å; chains: 1; bounding box: 33×24×34 Å

Secondary structure (DSSP, 8-state):
-HHHHH-HHHHHHHTT----TTS---PPP--SS------PPPPTT-TT--HHHHHHH--HHHHHTSS-PPP-

pLDDT: mean 94.46, std 4.94, range [74.94, 97.88]

Foldseek 3Di:
DVCCVVPVQVLLVVLVDHDDPPDDDDDDDCPDPDDAWADADQDPPCPPPDPVRSVQQDDPCRRVVSDHRHDD

Sequence (72 aa):
RARAVKDPRGVLADFGIRLPESTEIRVWDSTAEVRYLVIPQRPPGTDTLSEEQLAACVTRDSMIGTGLAKPP